Protein AF-D8PDT4-F1 (afdb_monomer)

Organism: NCBI:txid330214

Solvent-accessible surface area (backbone atoms only — not comparable to full-atom values): 8621 Å² total; per-residue (Å²): 87,95,52,86,53,94,94,48,89,50,90,46,86,67,95,45,77,65,60,53,50,54,52,49,52,50,55,55,50,43,55,69,70,49,74,75,49,72,69,73,73,79,63,77,72,60,33,38,47,60,49,52,55,54,52,61,69,48,37,58,83,72,70,49,54,69,70,58,51,54,50,47,50,52,41,38,60,71,55,45,38,81,76,38,30,89,36,45,64,86,73,66,44,43,69,58,52,51,53,50,51,52,50,38,46,76,71,68,46,54,67,70,58,42,49,51,42,50,52,50,52,26,54,55,38,46,51,34,30,75,72,67,75,39,96,65,48,53,67,54,75,74,76,76,127

Mean predicted aligned error: 14.24 Å

pLDDT: mean 71.37, std 17.93, range [28.39, 90.69]

Foldseek 3Di:
DFDDDDNDTDDDDDPDPVVVVVVVVVVVVCVVVCVVPPPPPVPVQCFVLNLLVVVLVCVVVVVDDPVVSVVLVVLCVPQVCVQGRRPGPVPDALVSLVVSLVVCVVVVDDNVSSVVSLVSLQVSQVVCCVVVVDVDRRSDDPPPD

Structure (mmCIF, N/CA/C/O backbone):
data_AF-D8PDT4-F1
#
_entry.id   AF-D8PDT4-F1
#
loop_
_atom_site.group_PDB
_atom_site.id
_atom_site.type_symbol
_atom_site.label_atom_id
_atom_site.label_alt_id
_atom_site.label_comp_id
_atom_site.label_asym_id
_atom_site.label_entity_id
_atom_site.label_seq_id
_atom_site.pdbx_PDB_ins_code
_atom_site.Cartn_x
_atom_site.Cartn_y
_atom_site.Cartn_z
_atom_site.occupancy
_atom_site.B_iso_or_equiv
_atom_site.auth_seq_id
_atom_site.auth_comp_id
_atom_site.auth_asym_id
_atom_site.auth_atom_id
_atom_site.pdbx_PDB_model_num
ATOM 1 N N . MET A 1 1 ? -26.767 -19.318 26.503 1.00 40.00 1 MET A N 1
ATOM 2 C CA . MET A 1 1 ? -27.141 -18.349 25.448 1.00 40.00 1 MET A CA 1
ATOM 3 C C . MET A 1 1 ? -25.917 -17.490 25.174 1.00 40.00 1 MET A C 1
ATOM 5 O O . MET A 1 1 ? -25.232 -17.157 26.132 1.00 40.00 1 MET A O 1
ATOM 9 N N . ARG A 1 2 ? -25.573 -17.208 23.910 1.00 39.50 2 ARG A N 1
ATOM 10 C CA . ARG A 1 2 ? -24.431 -16.331 23.593 1.00 39.50 2 ARG A CA 1
ATOM 11 C C . ARG A 1 2 ? -24.869 -14.889 23.835 1.00 39.50 2 ARG A C 1
ATOM 13 O O . ARG A 1 2 ? -25.776 -14.429 23.148 1.00 39.50 2 ARG A O 1
ATOM 20 N N . VAL A 1 3 ? -24.284 -14.226 24.825 1.00 45.09 3 VAL A N 1
ATOM 21 C CA . VAL A 1 3 ? -24.569 -12.822 25.144 1.00 45.09 3 VAL A CA 1
ATOM 22 C C . VAL A 1 3 ? -23.262 -12.050 25.010 1.00 45.09 3 VAL A C 1
ATOM 24 O O . VAL A 1 3 ? -22.211 -12.529 25.431 1.00 45.09 3 VAL A O 1
ATOM 27 N N . TYR A 1 4 ? -23.330 -10.905 24.339 1.00 48.44 4 TYR A N 1
ATOM 28 C CA . TYR A 1 4 ? -22.195 -10.033 24.071 1.00 48.44 4 TYR A CA 1
ATOM 29 C C . TYR A 1 4 ? -22.360 -8.790 24.937 1.00 48.44 4 TYR A C 1
ATOM 31 O O . TYR A 1 4 ? -23.304 -8.033 24.734 1.00 48.44 4 TYR A O 1
ATOM 39 N N . GLU A 1 5 ? -21.458 -8.599 25.892 1.00 41.56 5 GLU A N 1
ATOM 40 C CA . GLU A 1 5 ? -21.439 -7.438 26.778 1.00 41.56 5 GLU A CA 1
ATOM 41 C C . GLU A 1 5 ? -20.036 -6.817 26.690 1.00 41.56 5 GLU A C 1
ATOM 43 O O . GLU A 1 5 ? -19.028 -7.516 26.792 1.00 41.56 5 GLU A O 1
ATOM 48 N N . GLU A 1 6 ? -19.977 -5.525 26.355 1.00 42.12 6 GLU A N 1
ATOM 49 C CA . GLU A 1 6 ? -18.764 -4.684 26.370 1.00 42.12 6 GLU A CA 1
ATOM 50 C C . GLU A 1 6 ? -17.498 -5.259 25.699 1.00 42.12 6 GLU A C 1
ATOM 52 O O . GLU A 1 6 ? -16.375 -5.085 26.166 1.00 42.12 6 GLU A O 1
ATOM 57 N N . GLY A 1 7 ? -17.645 -5.950 24.565 1.00 54.41 7 GLY A N 1
ATOM 58 C CA . GLY A 1 7 ? -16.492 -6.402 23.773 1.00 54.41 7 GLY A CA 1
ATOM 59 C C . GLY A 1 7 ? -15.681 -7.555 24.384 1.00 54.41 7 GLY A C 1
ATOM 60 O O . GLY A 1 7 ? -14.655 -7.927 23.815 1.00 54.41 7 GLY A O 1
ATOM 61 N N . ARG A 1 8 ? -16.141 -8.186 25.475 1.00 44.66 8 ARG A N 1
ATOM 62 C CA . ARG A 1 8 ? -15.590 -9.455 25.984 1.00 44.66 8 ARG A CA 1
ATOM 63 C C . ARG A 1 8 ? -16.643 -10.560 25.949 1.00 44.66 8 ARG A C 1
ATOM 65 O O . ARG A 1 8 ? -17.774 -10.393 26.390 1.00 44.66 8 ARG A O 1
ATOM 72 N N . GLN A 1 9 ? -16.267 -11.720 25.407 1.00 47.09 9 GLN A N 1
ATOM 73 C CA . GLN A 1 9 ? -17.150 -12.886 25.342 1.00 47.09 9 GLN A CA 1
ATOM 74 C C . GLN A 1 9 ? -17.290 -13.511 26.732 1.00 47.09 9 GLN A C 1
ATOM 76 O O . GLN A 1 9 ? -16.319 -14.043 27.267 1.00 47.09 9 GLN A O 1
ATOM 81 N N . THR A 1 10 ? -18.499 -13.500 27.295 1.00 47.97 10 THR A N 1
ATOM 82 C CA . THR A 1 10 ? -18.809 -14.253 28.514 1.00 47.97 10 THR A CA 1
ATOM 83 C C . THR A 1 10 ? -19.887 -15.297 28.229 1.00 47.97 10 THR A C 1
ATOM 85 O O . THR A 1 10 ? -20.885 -15.058 27.546 1.00 47.97 10 THR A O 1
ATOM 88 N N . TRP A 1 11 ? -19.663 -16.518 28.713 1.00 43.53 11 TRP A N 1
ATOM 89 C CA . TRP A 1 11 ? -20.612 -17.617 28.568 1.00 43.53 11 TRP A CA 1
ATOM 90 C C . TRP A 1 11 ? -21.598 -17.606 29.736 1.00 43.53 11 TRP A C 1
ATOM 92 O O . TRP A 1 11 ? -21.230 -17.920 30.865 1.00 43.53 11 TRP A O 1
ATOM 102 N N . ARG A 1 12 ? -22.874 -17.304 29.467 1.00 52.78 12 ARG A N 1
ATOM 103 C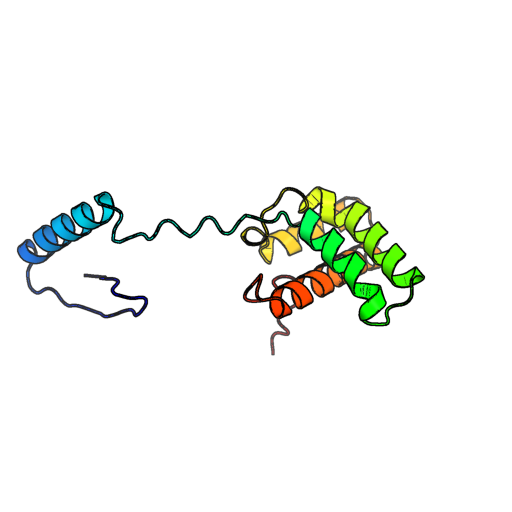 CA . ARG A 1 12 ? -23.964 -17.473 30.441 1.00 52.78 12 ARG A CA 1
ATOM 104 C C . ARG A 1 12 ? -24.798 -18.706 30.084 1.00 52.78 12 ARG A C 1
ATOM 106 O O . ARG A 1 12 ? -25.437 -18.782 29.024 1.00 52.78 12 ARG A O 1
ATOM 113 N N . LYS A 1 13 ? -24.775 -19.702 30.972 1.00 42.22 13 LYS A N 1
ATOM 114 C CA . LYS A 1 13 ? -25.722 -20.823 30.958 1.00 42.22 13 LYS A CA 1
ATOM 115 C C . LYS A 1 13 ? -27.053 -20.295 31.502 1.00 42.22 13 LYS A C 1
ATOM 117 O O . LYS A 1 13 ? -27.081 -19.695 32.567 1.00 42.22 13 LYS A O 1
ATOM 122 N N . CYS A 1 14 ? -28.125 -20.451 30.733 1.00 43.59 14 CYS A N 1
ATOM 123 C CA . CYS A 1 14 ? -29.482 -20.121 31.166 1.00 43.59 14 CYS A CA 1
ATOM 124 C C . CYS A 1 14 ? -30.203 -21.450 31.363 1.00 43.59 14 CYS A C 1
ATOM 126 O O . CYS A 1 14 ? -30.187 -22.279 30.455 1.00 43.59 14 CYS A O 1
ATOM 128 N N . GLU A 1 15 ? -30.784 -21.653 32.537 1.00 51.75 15 GLU A N 1
ATOM 129 C CA . GLU A 1 15 ? -31.201 -22.981 32.997 1.00 51.75 15 GLU A CA 1
ATOM 130 C C . GLU A 1 15 ? -32.566 -23.423 32.442 1.00 51.75 15 GLU A C 1
ATOM 132 O O . GLU A 1 15 ? -32.871 -24.609 32.424 1.00 51.75 15 GLU A O 1
ATOM 137 N N . THR A 1 16 ? -33.387 -22.508 31.905 1.00 54.19 16 THR A N 1
ATOM 138 C CA . THR A 1 16 ? -34.721 -22.854 31.381 1.00 54.19 16 THR A CA 1
ATOM 139 C C . THR A 1 16 ? -35.093 -22.135 30.081 1.00 54.19 16 THR A C 1
ATOM 141 O O . THR A 1 16 ? -34.746 -20.977 29.828 1.00 54.19 16 THR A O 1
ATOM 144 N N . LYS A 1 17 ? -35.874 -22.833 29.242 1.00 50.12 17 LYS A N 1
ATOM 145 C CA . LYS A 1 17 ? -36.352 -22.377 27.919 1.00 50.12 17 LYS A CA 1
ATOM 146 C C . LYS A 1 17 ? -37.196 -21.093 27.989 1.00 50.12 17 LYS A C 1
ATOM 148 O O . LYS A 1 17 ? -37.199 -20.319 27.033 1.00 50.12 17 LYS A O 1
ATOM 153 N N . SER A 1 18 ? -37.880 -20.856 29.112 1.00 51.12 18 SER A N 1
ATOM 154 C CA . SER A 1 18 ? -38.690 -19.652 29.345 1.00 51.12 18 SER A CA 1
ATOM 155 C C . SER A 1 18 ? -37.819 -18.411 29.584 1.00 51.12 18 SER A C 1
ATOM 157 O O . SER A 1 18 ? -37.999 -17.399 28.909 1.00 51.12 18 SER A O 1
ATOM 159 N N . GLN A 1 19 ? -36.775 -18.515 30.421 1.00 56.41 19 GLN A N 1
ATOM 160 C CA . GLN A 1 19 ? -35.804 -17.427 30.603 1.00 56.41 19 GLN A CA 1
ATOM 161 C C . GLN A 1 19 ? -35.089 -17.070 29.299 1.00 56.41 19 GLN A C 1
ATOM 163 O O . GLN A 1 19 ? -34.924 -15.890 29.006 1.00 56.41 19 GLN A O 1
ATOM 168 N N . ALA A 1 20 ? -34.727 -18.064 28.479 1.00 51.97 20 ALA A N 1
ATOM 169 C CA . ALA A 1 20 ? -34.082 -17.826 27.186 1.00 51.97 20 ALA A CA 1
ATOM 170 C C . ALA A 1 20 ? -34.966 -17.015 26.220 1.00 51.97 20 ALA A C 1
ATOM 172 O O . ALA A 1 20 ? -34.453 -16.186 25.471 1.00 51.97 20 ALA A O 1
ATOM 173 N N . ARG A 1 21 ? -36.292 -17.215 26.253 1.00 54.06 21 ARG A N 1
ATOM 174 C CA . ARG A 1 21 ? -37.248 -16.456 25.430 1.00 54.06 21 ARG A CA 1
ATOM 175 C C . ARG A 1 21 ? -37.403 -15.017 25.913 1.00 54.06 21 ARG A C 1
ATOM 177 O O . ARG A 1 21 ? -37.372 -14.110 25.086 1.00 54.06 21 ARG A O 1
ATOM 184 N N . THR A 1 22 ? -37.500 -14.802 27.223 1.00 59.44 22 THR A N 1
ATOM 185 C CA . THR A 1 22 ? -37.592 -13.455 27.806 1.00 59.44 22 THR A CA 1
ATOM 186 C C . THR A 1 22 ? -36.308 -12.657 27.583 1.00 59.44 22 THR A C 1
ATOM 188 O O . THR A 1 22 ? -36.375 -11.510 27.148 1.00 59.44 22 THR A O 1
ATOM 191 N N . LEU A 1 23 ? -35.135 -13.275 27.772 1.00 56.72 23 LEU A N 1
ATOM 192 C CA . LEU A 1 23 ? -33.839 -12.666 27.449 1.00 56.72 23 LEU A CA 1
ATOM 193 C C . LEU A 1 23 ? -33.720 -12.343 25.957 1.00 56.72 23 LEU A C 1
ATOM 195 O O . LEU A 1 23 ? -33.256 -11.265 25.606 1.00 56.72 23 LEU A O 1
ATOM 199 N N . TYR A 1 24 ? -34.180 -13.232 25.071 1.00 55.62 24 TYR A N 1
ATOM 200 C CA . TYR A 1 24 ? -34.154 -12.981 23.628 1.00 55.62 24 TYR A CA 1
ATOM 201 C C . TYR A 1 24 ? -35.094 -11.838 23.226 1.00 55.62 24 TYR A C 1
ATOM 203 O O . TYR A 1 24 ? -34.734 -11.019 22.386 1.00 55.62 24 TYR A O 1
ATOM 211 N N . GLY A 1 25 ? -36.273 -11.747 23.849 1.00 57.09 25 GLY A N 1
ATOM 212 C CA . GLY A 1 25 ? -37.205 -10.635 23.658 1.00 57.09 25 GLY A CA 1
ATOM 213 C C . GLY A 1 25 ? -36.613 -9.297 24.100 1.00 57.09 25 GLY A C 1
ATOM 214 O O . GLY A 1 25 ? -36.699 -8.323 23.355 1.00 57.09 25 GLY A O 1
ATOM 215 N N . LYS A 1 26 ? -35.941 -9.274 25.258 1.00 58.84 26 LYS A N 1
ATOM 216 C CA . LYS A 1 26 ? -35.264 -8.086 25.798 1.00 58.84 26 LYS A CA 1
ATOM 217 C C . LYS A 1 26 ? -34.086 -7.645 24.921 1.00 58.84 26 LYS A C 1
ATOM 219 O O . LYS A 1 26 ? -34.085 -6.517 24.442 1.00 58.84 26 LYS A O 1
ATOM 224 N N . LEU A 1 27 ? -33.193 -8.575 24.567 1.00 54.28 27 LEU A N 1
ATOM 225 C CA . LEU A 1 27 ? -32.058 -8.327 23.665 1.00 54.28 27 LEU A CA 1
ATOM 226 C C . LEU A 1 27 ? -32.513 -7.851 22.275 1.00 54.28 27 LEU A C 1
ATOM 228 O O . LEU A 1 27 ? -31.869 -7.004 21.660 1.00 54.28 27 LEU A O 1
ATOM 232 N N . LYS A 1 28 ? -33.640 -8.369 21.767 1.00 55.09 28 LYS A N 1
ATOM 233 C CA . LYS A 1 28 ? -34.215 -7.948 20.480 1.00 55.09 28 LYS A CA 1
ATOM 234 C C . LYS A 1 28 ? -34.873 -6.563 20.555 1.00 55.09 28 LYS A C 1
ATOM 236 O O . LYS A 1 28 ? -34.871 -5.849 19.553 1.00 55.09 28 LYS A O 1
ATOM 241 N N . ALA A 1 29 ? -35.416 -6.177 21.710 1.00 53.94 29 ALA A N 1
ATOM 242 C CA . ALA A 1 29 ? -35.946 -4.837 21.951 1.00 53.94 29 ALA A CA 1
ATOM 243 C C . ALA A 1 29 ? -34.815 -3.800 22.092 1.00 53.94 29 ALA A C 1
ATOM 245 O O . ALA A 1 29 ? -34.840 -2.782 21.404 1.00 53.94 29 ALA A O 1
ATOM 246 N N . GLU A 1 30 ? -33.759 -4.112 22.849 1.00 53.00 30 GLU A N 1
ATOM 247 C CA . GLU A 1 30 ? -32.565 -3.260 22.996 1.00 53.00 30 GLU A CA 1
ATOM 248 C C . GLU A 1 30 ? -31.778 -3.108 21.678 1.00 53.00 30 GLU A C 1
ATOM 250 O O . GLU A 1 30 ? -31.175 -2.066 21.408 1.00 53.00 30 GLU A O 1
ATOM 255 N N . ALA A 1 31 ? -31.832 -4.121 20.802 1.00 50.38 31 ALA A N 1
ATOM 256 C CA . ALA A 1 31 ? -31.293 -4.053 19.444 1.00 50.38 31 ALA A CA 1
ATOM 257 C C . ALA A 1 31 ? -32.067 -3.066 18.549 1.00 50.38 31 ALA A C 1
ATOM 259 O O . ALA A 1 31 ? -31.479 -2.466 17.648 1.00 50.38 31 ALA A O 1
ATOM 260 N N . ARG A 1 32 ? -33.373 -2.881 18.795 1.00 50.31 32 ARG A N 1
ATOM 261 C CA . ARG A 1 32 ? -34.240 -1.942 18.062 1.00 50.31 32 ARG A CA 1
ATOM 2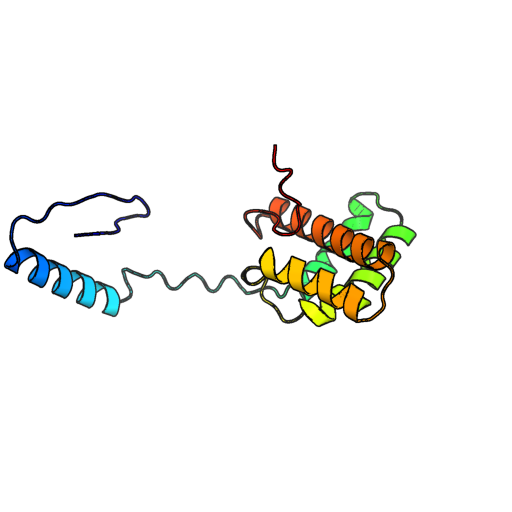62 C C . ARG A 1 32 ? -34.107 -0.501 18.554 1.00 50.31 32 ARG A C 1
ATOM 264 O O . ARG A 1 32 ? -34.219 0.410 17.743 1.00 50.31 32 ARG A O 1
ATOM 271 N N . GLU A 1 33 ? -33.815 -0.298 19.837 1.00 48.00 33 GLU A N 1
ATOM 272 C CA . GLU A 1 33 ? -33.580 1.028 20.435 1.00 48.00 33 GLU A CA 1
ATOM 273 C C . GLU A 1 33 ? -32.231 1.663 20.053 1.00 48.00 33 GLU A C 1
ATOM 275 O O . GLU A 1 33 ? -31.978 2.825 20.362 1.00 48.00 33 GLU A O 1
ATOM 280 N N . GLY A 1 34 ? -31.346 0.937 19.360 1.00 51.34 34 GLY A N 1
ATOM 281 C CA . GLY A 1 34 ? -30.089 1.499 18.857 1.00 51.34 34 GLY A CA 1
ATOM 282 C C . GLY A 1 34 ? -29.028 1.774 19.931 1.00 51.34 34 GLY A C 1
ATOM 283 O O . GLY A 1 34 ? -28.017 2.402 19.622 1.00 51.34 34 GLY A O 1
ATOM 284 N N . LYS A 1 35 ? -29.214 1.284 21.166 1.00 50.47 35 LYS A N 1
ATOM 285 C CA . LYS A 1 35 ? -28.206 1.337 22.244 1.00 50.47 35 LYS A CA 1
ATOM 286 C C . LYS A 1 35 ? -27.183 0.195 22.193 1.00 50.47 35 LYS A C 1
ATOM 288 O O . LYS A 1 35 ? -26.068 0.381 22.662 1.00 50.47 35 LYS A O 1
ATOM 293 N N . LEU A 1 36 ? -27.519 -0.948 21.583 1.00 47.91 36 LEU A N 1
ATOM 294 C CA . LEU A 1 36 ? -26.599 -2.094 21.442 1.00 47.91 36 LEU A CA 1
ATOM 295 C C . LEU A 1 36 ? -25.679 -2.018 20.216 1.00 47.91 36 LEU A C 1
ATOM 297 O O . LEU A 1 36 ? -24.657 -2.697 20.158 1.00 47.91 36 LEU A O 1
ATOM 301 N N . PHE A 1 37 ? -26.020 -1.177 19.245 1.00 51.50 37 PHE A N 1
ATOM 302 C CA . PHE A 1 37 ? -25.172 -0.899 18.097 1.00 51.50 37 PHE A CA 1
ATOM 303 C C . PHE A 1 37 ? -24.876 0.591 18.126 1.00 51.50 37 PHE A C 1
ATOM 305 O O . PHE A 1 37 ? -25.656 1.355 17.549 1.00 51.50 37 PHE A O 1
ATOM 312 N N . PRO A 1 38 ? -23.782 1.053 18.765 1.00 45.31 38 PRO A N 1
ATOM 313 C CA . PRO A 1 38 ? -23.250 2.345 18.375 1.00 45.31 38 PRO A CA 1
ATOM 314 C C . PRO A 1 38 ? -23.109 2.262 16.858 1.00 45.31 38 PRO A C 1
ATOM 316 O O . PRO A 1 38 ? -22.339 1.436 16.362 1.00 45.31 38 PRO A O 1
ATOM 319 N N . LYS A 1 39 ? -23.938 3.023 16.119 1.00 43.28 39 LYS A N 1
ATOM 320 C CA . LYS A 1 39 ? -23.813 3.159 14.663 1.00 43.28 39 LYS A CA 1
ATOM 321 C C . LYS A 1 39 ? -22.316 3.293 14.438 1.00 43.28 39 LYS A C 1
ATOM 323 O O . LYS A 1 39 ? -21.763 4.203 15.071 1.00 43.28 39 LYS A O 1
ATOM 328 N N . PRO A 1 40 ? -21.651 2.388 13.683 1.00 46.69 40 PRO A N 1
ATOM 329 C CA . PRO A 1 40 ? -20.213 2.490 13.513 1.00 46.69 40 PRO A CA 1
ATOM 330 C C . PRO A 1 40 ? -20.002 3.934 13.114 1.00 46.69 40 PRO A C 1
ATOM 332 O O . PRO A 1 40 ? -20.669 4.389 12.172 1.00 46.69 40 PRO A O 1
ATOM 335 N N . LYS A 1 41 ? -19.250 4.686 13.943 1.00 41.41 41 LYS A N 1
ATOM 336 C CA . LYS A 1 41 ? -18.961 6.096 13.676 1.00 41.41 41 LYS A CA 1
ATOM 337 C C . LYS A 1 41 ? -18.694 6.110 12.187 1.00 41.41 41 LYS A C 1
ATOM 339 O O . LYS A 1 41 ? -17.886 5.298 11.737 1.00 41.41 41 LYS A O 1
ATOM 344 N N . LYS A 1 42 ? -19.464 6.884 11.413 1.00 44.75 42 LYS A N 1
ATOM 345 C CA . LYS A 1 42 ? -19.175 7.079 9.994 1.00 44.75 42 LYS A CA 1
ATOM 346 C C . LYS A 1 42 ? -17.824 7.778 9.991 1.00 44.75 42 LYS A C 1
ATOM 348 O O . LYS A 1 42 ? -17.756 9.002 9.948 1.00 44.75 42 LYS A O 1
ATOM 353 N N . THR A 1 43 ? -16.758 7.005 10.180 1.00 47.03 43 THR A N 1
ATOM 354 C CA . THR A 1 43 ? -15.376 7.404 10.055 1.00 47.03 43 THR A CA 1
ATOM 355 C C . THR A 1 43 ? -15.379 7.948 8.659 1.00 47.03 43 THR A C 1
ATOM 357 O O . THR A 1 43 ? -15.688 7.187 7.739 1.00 47.03 43 THR A O 1
ATOM 360 N N . LYS A 1 44 ? -15.250 9.275 8.529 1.00 47.78 44 LYS A N 1
ATOM 361 C CA . LYS A 1 44 ? -15.272 9.970 7.244 1.00 47.78 44 LYS A CA 1
ATOM 362 C C . LYS A 1 44 ? -14.474 9.091 6.301 1.00 47.78 44 LYS A C 1
ATOM 364 O O . LYS A 1 44 ? -13.289 8.877 6.547 1.00 47.78 44 LYS A O 1
ATOM 369 N N . SER A 1 45 ? -15.167 8.432 5.375 1.00 54.34 45 SER A N 1
ATOM 370 C CA . SER A 1 45 ? -14.574 7.331 4.631 1.00 54.34 45 SER A CA 1
ATOM 371 C C . SER A 1 45 ? -13.674 7.978 3.604 1.00 54.34 45 SER A C 1
ATOM 373 O O . SER A 1 45 ? -14.095 8.205 2.474 1.00 54.34 45 SER A O 1
ATOM 375 N N . ILE A 1 46 ? -12.471 8.354 4.029 1.00 64.19 46 ILE A N 1
ATOM 376 C CA . ILE A 1 46 ? -11.487 8.936 3.142 1.00 64.19 46 ILE A CA 1
ATOM 377 C C . ILE A 1 46 ? -11.202 7.853 2.112 1.00 64.19 46 ILE A C 1
ATOM 379 O O . ILE A 1 46 ? -10.814 6.731 2.458 1.00 64.19 46 ILE A O 1
ATOM 383 N N . LEU A 1 47 ? -11.487 8.173 0.854 1.00 75.19 47 LEU A N 1
ATOM 384 C CA . LEU A 1 47 ? -11.276 7.251 -0.244 1.00 75.19 47 LEU A CA 1
ATOM 385 C C . LEU A 1 47 ? -9.785 6.939 -0.323 1.00 75.19 47 LEU A C 1
ATOM 387 O O . LEU A 1 47 ? -8.929 7.755 0.037 1.00 75.19 47 LEU A O 1
ATOM 391 N N . LEU A 1 48 ? -9.456 5.745 -0.803 1.00 77.25 48 LEU A N 1
ATOM 392 C CA . LEU A 1 48 ? -8.057 5.359 -0.929 1.00 77.25 48 LEU A CA 1
ATOM 393 C C . LEU A 1 48 ? -7.291 6.312 -1.862 1.00 77.25 48 LEU A C 1
ATOM 395 O O . LEU A 1 48 ? -6.135 6.630 -1.597 1.00 77.25 48 LEU A O 1
ATOM 399 N N . LYS A 1 49 ? -7.969 6.857 -2.883 1.00 80.44 49 LYS A N 1
ATOM 400 C CA . LYS A 1 49 ? -7.409 7.877 -3.780 1.00 80.44 49 LYS A CA 1
ATOM 401 C C . LYS A 1 49 ? -6.890 9.110 -3.028 1.00 80.44 49 LYS A C 1
ATOM 403 O O . LYS A 1 49 ? -5.802 9.587 -3.325 1.00 80.44 49 LYS A O 1
ATOM 408 N N . ASP A 1 50 ? -7.635 9.593 -2.033 1.00 82.31 50 ASP A N 1
ATOM 409 C CA . ASP A 1 50 ? -7.279 10.812 -1.304 1.00 82.31 50 ASP A CA 1
ATOM 410 C C . ASP A 1 50 ? -6.096 10.527 -0.376 1.00 82.31 50 ASP A C 1
ATOM 412 O O . ASP A 1 50 ? -5.209 11.360 -0.207 1.00 82.31 50 ASP A O 1
ATOM 416 N N . TYR A 1 51 ? -6.035 9.304 0.165 1.00 83.38 51 TYR A N 1
ATOM 417 C CA . TYR A 1 51 ? -4.867 8.852 0.913 1.00 83.38 51 TYR A CA 1
ATOM 418 C C . TYR A 1 51 ? -3.612 8.789 0.048 1.00 83.38 51 TYR A C 1
ATOM 420 O O . TYR A 1 51 ? -2.569 9.270 0.467 1.00 83.38 51 TYR A O 1
ATOM 428 N N . PHE A 1 52 ? -3.710 8.231 -1.161 1.00 85.56 52 PHE A N 1
ATOM 429 C CA . PHE A 1 52 ? -2.572 8.110 -2.073 1.00 85.56 52 PHE A CA 1
ATOM 430 C C . PHE A 1 52 ? -1.960 9.467 -2.407 1.00 85.56 52 PHE A C 1
ATOM 432 O O . PHE A 1 52 ? -0.738 9.598 -2.438 1.00 85.56 52 PHE A O 1
ATOM 439 N N . VAL A 1 53 ? -2.798 10.486 -2.603 1.00 86.44 53 VAL A N 1
ATOM 440 C CA . VAL A 1 53 ? -2.332 11.855 -2.846 1.00 86.44 53 VAL A CA 1
ATOM 441 C C . VAL A 1 53 ? -1.574 12.398 -1.635 1.00 86.44 53 VAL A C 1
ATOM 443 O O . VAL A 1 53 ? -0.481 12.938 -1.797 1.00 86.44 53 VAL A O 1
ATOM 446 N N . THR A 1 54 ? -2.110 12.239 -0.422 1.00 87.19 54 THR A N 1
ATOM 447 C CA . THR A 1 54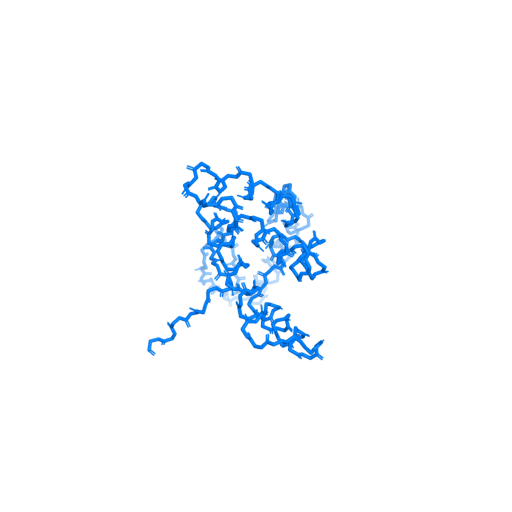 ? -1.419 12.666 0.806 1.00 87.19 54 THR A CA 1
ATOM 448 C C . THR A 1 54 ? -0.113 11.903 1.016 1.00 87.19 54 THR A C 1
ATOM 450 O O . THR A 1 54 ? 0.918 12.508 1.295 1.00 87.19 54 THR A O 1
ATOM 453 N N . TRP A 1 55 ? -0.128 10.589 0.809 1.00 88.06 55 TRP A N 1
ATOM 454 C CA . TRP A 1 55 ? 1.045 9.735 0.936 1.00 88.06 55 TRP A CA 1
ATOM 455 C C . TRP A 1 55 ? 2.167 10.173 -0.009 1.00 88.06 55 TRP A C 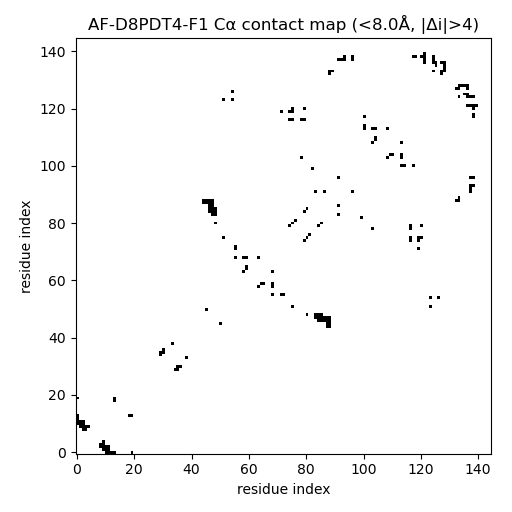1
ATOM 457 O O . TRP A 1 55 ? 3.292 10.369 0.445 1.00 88.06 55 TRP A O 1
ATOM 467 N N . LEU A 1 56 ? 1.859 10.419 -1.292 1.00 88.31 56 LEU A N 1
ATOM 468 C CA . LEU A 1 56 ? 2.826 10.913 -2.282 1.00 88.31 56 LEU A CA 1
ATOM 469 C C . LEU A 1 56 ? 3.414 12.274 -1.892 1.00 88.31 56 LEU A C 1
ATOM 471 O O . LEU A 1 56 ? 4.616 12.479 -2.049 1.00 88.31 56 LEU A O 1
ATOM 475 N N . LYS A 1 57 ? 2.592 13.183 -1.350 1.00 88.38 57 LYS A N 1
ATOM 476 C CA . LYS A 1 57 ? 3.042 14.501 -0.866 1.00 88.38 57 LYS A CA 1
ATOM 477 C C . LYS A 1 57 ? 3.995 14.408 0.325 1.00 88.38 57 LYS A C 1
ATOM 479 O O . LYS A 1 57 ? 4.849 15.277 0.470 1.00 88.38 57 LYS A O 1
ATOM 484 N N . ASN A 1 58 ? 3.880 13.360 1.137 1.00 87.94 58 ASN A N 1
ATOM 485 C CA . ASN A 1 58 ? 4.717 13.159 2.319 1.00 87.94 58 ASN A CA 1
ATOM 486 C C . ASN A 1 58 ? 6.055 12.463 1.997 1.00 87.94 58 ASN A C 1
ATOM 488 O O . ASN A 1 58 ? 7.012 12.591 2.758 1.00 87.94 58 ASN A O 1
ATOM 492 N N . GLN A 1 59 ? 6.173 11.768 0.857 1.00 87.81 59 GLN A N 1
ATOM 493 C CA . GLN A 1 59 ? 7.396 11.037 0.486 1.00 87.81 59 GLN A CA 1
ATOM 494 C C . GLN A 1 59 ? 8.679 11.892 0.377 1.00 87.81 59 GLN A C 1
ATOM 496 O O . GLN A 1 59 ? 9.734 11.395 0.783 1.00 87.81 59 GLN A O 1
ATOM 501 N N . PRO A 1 60 ? 8.655 13.146 -0.128 1.00 87.88 60 PRO A N 1
ATOM 502 C CA . PRO A 1 60 ? 9.838 14.007 -0.137 1.00 87.88 60 PRO A CA 1
ATOM 503 C C . PRO A 1 60 ? 10.365 14.296 1.271 1.00 87.88 60 PRO A C 1
ATOM 505 O O . PRO A 1 60 ? 11.571 14.251 1.490 1.00 87.88 60 PRO A O 1
ATOM 508 N N . ALA A 1 61 ? 9.468 14.520 2.240 1.00 86.19 61 ALA A N 1
ATOM 509 C CA . ALA A 1 61 ? 9.838 14.753 3.637 1.00 86.19 61 ALA A CA 1
ATOM 510 C C . ALA A 1 61 ? 10.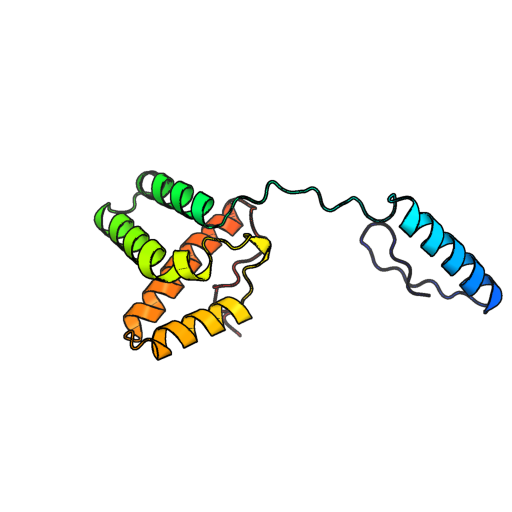478 13.512 4.285 1.00 86.19 61 ALA A C 1
ATOM 512 O O . ALA A 1 61 ? 11.276 13.637 5.208 1.00 86.19 61 ALA A O 1
ATOM 513 N N . ARG A 1 62 ? 10.189 12.314 3.758 1.00 82.31 62 ARG A N 1
ATOM 514 C CA . ARG A 1 62 ? 10.843 11.052 4.140 1.00 82.31 62 ARG A CA 1
ATOM 515 C C . ARG A 1 62 ? 12.147 10.771 3.374 1.00 82.31 62 ARG A C 1
ATOM 517 O O . ARG A 1 62 ? 12.674 9.664 3.450 1.00 82.31 62 ARG A O 1
ATOM 524 N N . GLY A 1 63 ? 12.662 11.732 2.603 1.00 86.00 63 GLY A N 1
ATOM 525 C CA . GLY A 1 63 ? 13.946 11.617 1.904 1.00 86.00 63 GLY A CA 1
ATOM 526 C C . GLY A 1 63 ? 13.926 10.742 0.646 1.00 86.00 63 GLY A C 1
ATOM 527 O O . GLY A 1 63 ? 14.986 10.361 0.144 1.00 86.00 63 GLY A O 1
ATOM 528 N N . LYS A 1 64 ? 12.749 10.400 0.097 1.00 87.62 64 LYS A N 1
ATOM 529 C CA . LYS A 1 64 ? 12.690 9.655 -1.170 1.00 87.62 64 LYS A CA 1
ATOM 530 C C . LYS A 1 64 ? 13.038 10.547 -2.361 1.00 87.62 64 LYS A C 1
ATOM 532 O O . LYS A 1 64 ? 12.589 11.685 -2.472 1.00 87.62 64 LYS A O 1
ATOM 537 N N . LYS A 1 65 ? 13.783 9.980 -3.316 1.00 90.69 65 LYS A N 1
ATOM 538 C CA . LYS A 1 65 ? 14.123 10.641 -4.584 1.00 90.69 65 LYS A CA 1
ATOM 539 C C . LYS A 1 65 ? 12.858 10.959 -5.386 1.00 90.69 65 LYS A C 1
ATOM 541 O O . LYS A 1 65 ? 11.965 10.121 -5.509 1.00 90.69 65 LYS A O 1
ATOM 546 N N . ILE A 1 66 ? 12.833 12.127 -6.028 1.00 88.94 66 ILE A N 1
ATOM 547 C CA . ILE A 1 66 ? 11.712 12.586 -6.870 1.00 88.94 66 ILE A CA 1
ATOM 548 C C . ILE A 1 66 ? 11.391 11.574 -7.984 1.00 88.94 66 ILE A C 1
ATOM 550 O O . ILE A 1 66 ? 10.225 11.323 -8.283 1.00 88.94 66 ILE A O 1
ATOM 554 N N . THR A 1 67 ? 12.409 10.940 -8.571 1.00 90.12 67 THR A N 1
ATOM 555 C CA . THR A 1 67 ? 12.246 9.903 -9.606 1.00 90.12 67 THR A CA 1
ATOM 556 C C . THR A 1 67 ? 11.490 8.677 -9.090 1.00 90.12 67 THR A C 1
ATOM 558 O O . THR A 1 67 ? 10.614 8.147 -9.778 1.00 90.12 67 THR A O 1
ATOM 561 N N . THR A 1 68 ? 11.763 8.256 -7.854 1.00 87.56 68 THR A N 1
ATOM 562 C CA . THR A 1 68 ? 11.045 7.168 -7.183 1.00 87.56 68 THR A CA 1
ATOM 563 C C . THR A 1 68 ? 9.594 7.558 -6.908 1.00 87.56 68 THR A C 1
ATOM 565 O O . THR A 1 68 ? 8.695 6.764 -7.166 1.00 87.56 68 THR A O 1
ATOM 568 N N . ILE A 1 69 ? 9.351 8.793 -6.459 1.00 89.69 69 ILE A N 1
ATOM 569 C CA . ILE A 1 69 ? 7.999 9.303 -6.180 1.00 89.69 69 ILE A CA 1
ATOM 570 C C . ILE A 1 69 ? 7.154 9.327 -7.459 1.00 89.69 69 ILE A C 1
ATOM 572 O O . ILE A 1 69 ? 6.051 8.787 -7.467 1.00 89.69 69 ILE A O 1
ATOM 576 N N . LYS A 1 70 ? 7.699 9.846 -8.568 1.00 90.50 70 LYS A N 1
ATOM 577 C CA . LYS A 1 70 ? 7.034 9.825 -9.885 1.00 90.50 70 LYS A CA 1
ATOM 578 C C . LYS A 1 70 ? 6.736 8.402 -10.362 1.00 90.50 70 LYS A C 1
ATOM 580 O O . LYS A 1 70 ? 5.693 8.135 -10.957 1.00 90.50 70 LYS A O 1
ATOM 585 N N . THR A 1 71 ? 7.646 7.470 -10.086 1.00 89.25 71 THR A N 1
ATOM 586 C CA . THR A 1 71 ? 7.456 6.054 -10.421 1.00 89.25 71 THR A CA 1
ATOM 587 C C . THR A 1 71 ? 6.307 5.447 -9.613 1.00 89.25 71 THR A C 1
ATOM 589 O O . THR A 1 71 ? 5.452 4.764 -10.179 1.00 89.25 71 THR A O 1
ATOM 592 N N . TYR A 1 72 ? 6.250 5.718 -8.306 1.00 89.44 72 TYR A N 1
ATOM 593 C CA . TYR A 1 72 ? 5.144 5.285 -7.455 1.00 89.44 72 TYR A CA 1
ATOM 594 C C . TYR A 1 72 ? 3.814 5.883 -7.904 1.00 89.44 72 TYR A C 1
ATOM 596 O O . TYR A 1 72 ? 2.849 5.144 -8.070 1.00 89.44 72 TYR A O 1
ATOM 604 N N . GLU A 1 73 ? 3.774 7.186 -8.172 1.00 89.94 73 GLU A N 1
ATOM 605 C CA . GLU A 1 73 ? 2.588 7.873 -8.680 1.00 89.94 73 GLU A CA 1
ATOM 606 C C . GLU A 1 73 ? 2.075 7.231 -9.973 1.00 89.94 73 GLU A C 1
ATOM 608 O O . GLU A 1 73 ? 0.898 6.885 -10.068 1.00 89.94 73 GLU A O 1
ATOM 613 N N . SER A 1 74 ? 2.960 6.997 -10.946 1.00 90.69 74 SER A N 1
ATOM 614 C CA . SER A 1 74 ? 2.610 6.364 -12.221 1.00 90.69 74 SER A CA 1
ATOM 615 C C . SER A 1 74 ? 2.005 4.971 -12.020 1.00 90.69 74 SER A C 1
ATOM 617 O O . SER A 1 74 ? 0.950 4.667 -12.579 1.00 90.69 74 SER A O 1
ATOM 619 N N . ARG A 1 75 ? 2.615 4.137 -11.167 1.00 88.56 75 ARG A N 1
ATOM 620 C CA . ARG A 1 75 ? 2.121 2.781 -10.863 1.00 88.56 75 ARG A CA 1
ATOM 621 C C . ARG A 1 75 ? 0.775 2.810 -10.145 1.00 88.56 75 ARG A C 1
ATOM 623 O O . ARG A 1 75 ? -0.136 2.070 -10.517 1.00 88.56 75 ARG A O 1
ATOM 630 N N . LEU A 1 76 ? 0.629 3.684 -9.149 1.00 86.94 76 LEU A N 1
ATOM 631 C CA . LEU A 1 76 ? -0.626 3.851 -8.424 1.00 86.94 76 LEU A CA 1
ATOM 632 C C . LEU A 1 76 ? -1.730 4.331 -9.365 1.00 86.94 76 LEU A C 1
ATOM 634 O O . LEU A 1 76 ? -2.820 3.767 -9.353 1.00 86.94 76 LEU A O 1
ATOM 638 N N . ARG A 1 77 ? -1.445 5.304 -10.235 1.00 87.94 77 ARG A N 1
ATOM 639 C CA . ARG A 1 77 ? -2.415 5.840 -11.192 1.00 87.94 77 ARG A CA 1
ATOM 640 C C . ARG A 1 77 ? -2.855 4.817 -12.233 1.00 87.94 77 ARG A C 1
ATOM 642 O O . ARG A 1 77 ? -4.040 4.759 -12.542 1.00 87.94 77 ARG A O 1
ATOM 649 N N . LYS A 1 78 ? -1.921 4.027 -12.766 1.00 87.75 78 LYS A N 1
ATOM 650 C CA . LYS A 1 78 ? -2.201 3.048 -13.826 1.00 87.75 78 LYS A CA 1
ATOM 651 C C . LYS A 1 78 ? -2.881 1.780 -13.316 1.00 87.75 78 LYS A C 1
ATOM 653 O O . LYS A 1 78 ? -3.717 1.237 -14.024 1.00 87.75 78 LYS A O 1
ATOM 658 N N . HIS A 1 79 ? -2.528 1.305 -12.120 1.00 84.88 79 HIS A N 1
ATOM 659 C CA . HIS A 1 79 ? -2.930 -0.033 -11.668 1.00 84.88 79 HIS A CA 1
ATOM 660 C C . HIS A 1 79 ? -3.770 -0.019 -10.388 1.00 84.88 79 HIS A C 1
ATOM 662 O O . HIS A 1 79 ? -4.776 -0.723 -10.308 1.00 84.88 79 HIS A O 1
ATOM 668 N N . ALA A 1 80 ? -3.388 0.777 -9.384 1.00 82.69 80 ALA A N 1
ATOM 669 C CA . ALA A 1 80 ? -4.046 0.750 -8.075 1.00 82.69 80 ALA A CA 1
ATOM 670 C C . ALA A 1 80 ? -5.316 1.618 -8.021 1.00 82.69 80 ALA A C 1
ATOM 672 O O . ALA A 1 80 ? -6.314 1.211 -7.430 1.00 82.69 80 ALA A O 1
ATOM 673 N N . LEU A 1 81 ? -5.318 2.801 -8.645 1.00 82.88 81 LEU A N 1
ATOM 674 C CA . LEU A 1 81 ? -6.473 3.701 -8.677 1.00 82.88 81 LEU A CA 1
ATOM 675 C C . LEU A 1 81 ? -7.676 3.111 -9.430 1.00 82.88 81 LEU A C 1
ATOM 677 O O . LEU A 1 81 ? -8.774 3.207 -8.880 1.00 82.88 81 LEU A O 1
ATOM 681 N N . PRO A 1 82 ? -7.526 2.463 -10.603 1.00 83.12 82 PRO A N 1
ATOM 682 C CA . PRO A 1 82 ? -8.660 1.825 -11.273 1.00 83.12 82 PRO A CA 1
ATOM 683 C C . PRO A 1 82 ? -9.300 0.714 -10.431 1.00 83.12 82 PRO A C 1
ATOM 685 O O . PRO A 1 82 ? -10.516 0.563 -10.431 1.00 83.12 82 PRO A O 1
ATOM 688 N N . ALA A 1 83 ? -8.494 -0.029 -9.665 1.00 80.62 83 ALA A N 1
ATOM 689 C CA . ALA A 1 83 ? -8.965 -1.167 -8.877 1.00 80.62 83 ALA A CA 1
ATOM 690 C C . ALA A 1 83 ? -9.493 -0.792 -7.479 1.00 80.62 83 ALA A C 1
ATOM 692 O O . ALA A 1 83 ? -10.407 -1.440 -6.957 1.00 80.62 83 ALA A O 1
ATOM 693 N N . PHE A 1 84 ? -8.913 0.232 -6.845 1.00 79.50 84 PHE A N 1
ATOM 694 C CA . PHE A 1 84 ? -9.158 0.560 -5.436 1.00 79.50 84 PHE A CA 1
ATOM 695 C C . PHE A 1 84 ? -9.512 2.029 -5.175 1.00 79.50 84 PHE A C 1
ATOM 697 O O . PHE A 1 84 ? -9.907 2.363 -4.061 1.00 79.50 84 PHE A O 1
ATOM 704 N N . GLY A 1 85 ? -9.409 2.920 -6.163 1.00 68.69 85 GLY A N 1
ATOM 705 C CA . GLY A 1 85 ? -9.579 4.366 -5.974 1.00 68.69 85 GLY A CA 1
ATOM 706 C C . GLY A 1 85 ? -10.973 4.784 -5.494 1.00 68.69 85 GLY A C 1
ATOM 707 O O . GLY A 1 85 ? -11.096 5.754 -4.746 1.00 68.69 85 GLY A O 1
ATOM 708 N N . THR A 1 86 ? -12.011 4.033 -5.871 1.00 70.12 86 THR A N 1
ATOM 709 C CA . THR A 1 86 ? -13.403 4.223 -5.416 1.00 70.12 86 THR A CA 1
ATOM 710 C C . THR A 1 86 ? -13.732 3.445 -4.145 1.00 70.12 86 THR A C 1
ATOM 712 O O . THR A 1 86 ? -14.807 3.605 -3.572 1.00 70.12 86 THR A O 1
ATOM 715 N N . SER A 1 87 ? -12.824 2.582 -3.692 1.00 67.75 87 SER A N 1
ATOM 716 C CA . SER A 1 87 ? -13.060 1.730 -2.536 1.00 67.75 87 SER A CA 1
ATOM 717 C C . SER A 1 87 ? -12.703 2.423 -1.235 1.00 67.75 87 SER A C 1
ATOM 719 O O . SER A 1 87 ? -11.739 3.185 -1.134 1.00 67.75 87 SER A O 1
ATOM 721 N N . GLN A 1 88 ? -13.499 2.121 -0.214 1.00 67.25 88 GLN A N 1
ATOM 722 C CA . GLN A 1 88 ? -13.195 2.515 1.153 1.00 67.25 88 GLN A CA 1
ATOM 723 C C . GLN A 1 88 ? -11.945 1.772 1.633 1.00 67.25 88 GLN A C 1
ATOM 725 O O . GLN A 1 88 ? -11.726 0.615 1.267 1.00 67.25 88 GLN A O 1
ATOM 730 N N . ARG A 1 89 ? -11.150 2.414 2.495 1.00 65.75 89 ARG A N 1
ATOM 731 C CA . ARG A 1 89 ? -9.935 1.818 3.085 1.00 65.75 89 ARG A CA 1
ATOM 732 C C . ARG A 1 89 ? -10.221 0.490 3.804 1.00 65.75 89 ARG A C 1
ATOM 734 O O . ARG A 1 89 ? -9.422 -0.432 3.724 1.00 65.75 89 ARG A O 1
ATOM 741 N N . SER A 1 90 ? -11.393 0.367 4.427 1.00 62.06 90 SER A N 1
ATOM 742 C CA . SER A 1 90 ? -11.879 -0.847 5.100 1.00 62.06 90 SER A CA 1
ATOM 743 C C . SER A 1 90 ? -12.234 -2.002 4.153 1.00 62.06 90 SER A C 1
ATOM 745 O O . SER A 1 90 ? -12.296 -3.146 4.590 1.00 62.06 90 SER A O 1
ATOM 747 N N . ALA A 1 91 ? -12.463 -1.727 2.865 1.00 66.81 91 ALA A N 1
ATOM 748 C CA . ALA A 1 91 ? -12.825 -2.733 1.863 1.00 66.81 91 ALA A CA 1
ATOM 749 C C . ALA A 1 91 ? -11.599 -3.378 1.186 1.00 66.81 91 ALA A C 1
ATOM 751 O O . ALA A 1 91 ? -11.748 -4.172 0.249 1.00 66.81 91 ALA A O 1
ATOM 752 N N . ILE A 1 92 ? -10.387 -3.016 1.616 1.00 75.75 92 ILE A N 1
ATOM 753 C CA . ILE A 1 92 ? -9.142 -3.604 1.128 1.00 75.75 92 ILE A CA 1
ATOM 754 C C . ILE A 1 92 ? -8.862 -4.855 1.951 1.00 75.75 92 ILE A C 1
ATOM 756 O O . ILE A 1 92 ? -8.491 -4.787 3.118 1.00 75.75 92 ILE A O 1
ATOM 760 N N . SER A 1 93 ? -9.046 -6.011 1.324 1.00 78.94 93 SER A N 1
ATOM 761 C CA . SER A 1 93 ? -8.783 -7.312 1.926 1.00 78.94 93 SER A CA 1
ATOM 762 C C . SER A 1 93 ? -7.691 -8.051 1.157 1.00 78.94 93 SER A C 1
ATOM 764 O O . SER A 1 93 ? -7.482 -7.835 -0.040 1.00 78.94 93 SER A O 1
ATOM 766 N N . ARG A 1 94 ? -7.000 -8.970 1.836 1.00 81.44 94 ARG A N 1
ATOM 767 C CA . ARG A 1 94 ? -5.957 -9.794 1.214 1.00 81.44 94 ARG A CA 1
ATOM 768 C C . ARG A 1 94 ? -6.457 -10.613 0.011 1.00 81.44 94 ARG A C 1
ATOM 770 O O . ARG A 1 94 ? -5.753 -10.624 -0.996 1.00 81.44 94 ARG A O 1
ATOM 777 N N . PRO A 1 95 ? -7.643 -11.260 0.043 1.00 82.12 95 PRO A N 1
ATOM 778 C CA . PRO A 1 95 ? -8.186 -11.943 -1.134 1.00 82.12 95 PRO A CA 1
ATOM 779 C C . PRO A 1 95 ? -8.364 -11.006 -2.327 1.00 82.12 95 PRO A C 1
ATOM 781 O O . PRO A 1 95 ? -8.019 -11.364 -3.448 1.00 82.12 95 PRO A O 1
ATOM 784 N N . ARG A 1 96 ? -8.822 -9.775 -2.080 1.00 83.62 96 ARG A N 1
ATOM 785 C CA . ARG A 1 96 ? -9.018 -8.775 -3.129 1.00 83.62 96 ARG A CA 1
ATOM 786 C C . ARG A 1 96 ? -7.698 -8.315 -3.747 1.00 83.62 96 ARG A C 1
ATOM 788 O O . ARG A 1 96 ? -7.619 -8.163 -4.959 1.00 83.62 96 ARG A O 1
ATOM 795 N N . ILE A 1 97 ? -6.657 -8.133 -2.935 1.00 86.06 97 ILE A N 1
ATOM 796 C CA . ILE A 1 97 ? -5.311 -7.800 -3.427 1.00 86.06 97 ILE A CA 1
ATOM 797 C C . ILE A 1 97 ? -4.735 -8.950 -4.261 1.00 86.06 97 ILE A C 1
ATOM 799 O O . ILE A 1 97 ? -4.156 -8.699 -5.312 1.00 86.06 97 ILE A O 1
ATOM 803 N N . LYS A 1 98 ? -4.926 -10.206 -3.831 1.00 84.81 98 LYS A N 1
ATOM 804 C CA . LYS A 1 98 ? -4.507 -11.384 -4.607 1.00 84.81 98 LYS A CA 1
ATOM 805 C C . LYS A 1 98 ? -5.224 -11.465 -5.955 1.00 84.81 98 LYS A C 1
ATOM 807 O O . LYS A 1 98 ? -4.564 -11.661 -6.966 1.00 84.81 98 LYS A O 1
ATOM 812 N N . ALA A 1 99 ? -6.544 -11.278 -5.963 1.00 85.75 99 ALA A N 1
ATOM 813 C CA . ALA A 1 99 ? -7.337 -11.269 -7.190 1.00 85.75 99 ALA A CA 1
ATOM 814 C C . ALA A 1 99 ? -6.901 -10.141 -8.135 1.00 85.75 99 ALA A C 1
ATOM 816 O O . ALA A 1 99 ? -6.759 -10.358 -9.331 1.00 85.75 99 ALA A O 1
ATOM 817 N N . TRP A 1 100 ? -6.612 -8.955 -7.596 1.00 88.56 100 TRP A N 1
ATOM 818 C CA . TRP A 1 100 ? -6.074 -7.851 -8.385 1.00 88.56 100 TRP A CA 1
ATOM 819 C C . TRP A 1 100 ? -4.700 -8.175 -8.981 1.00 88.56 100 TRP A C 1
ATOM 821 O O . TRP A 1 100 ? -4.500 -7.956 -10.169 1.00 88.56 100 TRP A O 1
ATOM 831 N N . ALA A 1 101 ? -3.774 -8.731 -8.195 1.00 85.50 101 ALA A N 1
ATOM 832 C CA . ALA A 1 101 ? -2.454 -9.116 -8.691 1.00 85.50 101 ALA A CA 1
ATOM 833 C C . ALA A 1 101 ? -2.538 -10.191 -9.790 1.00 85.50 101 ALA A C 1
ATOM 835 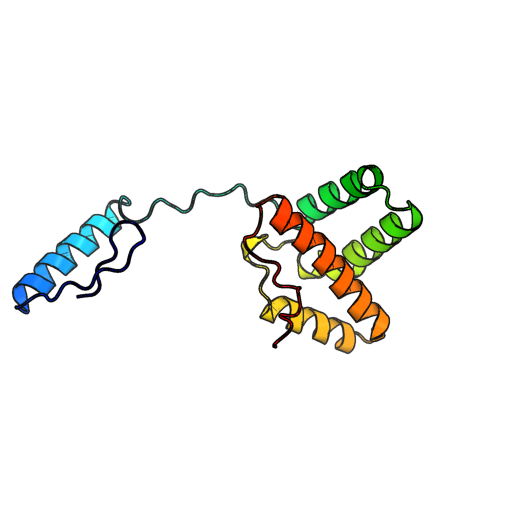O O . ALA A 1 101 ? -1.816 -10.096 -10.777 1.00 85.50 101 ALA A O 1
ATOM 836 N N . ALA A 1 102 ? -3.444 -11.164 -9.651 1.00 85.62 102 ALA A N 1
ATOM 837 C CA . ALA A 1 102 ? -3.724 -12.144 -10.699 1.00 85.62 102 ALA A CA 1
ATOM 838 C C . ALA A 1 102 ? -4.285 -11.471 -11.963 1.00 85.62 102 ALA A C 1
ATOM 840 O O . ALA A 1 102 ? -3.762 -11.689 -13.050 1.00 85.62 102 ALA A O 1
ATOM 841 N N . GLY A 1 103 ? -5.256 -10.564 -11.810 1.00 86.62 103 GLY A N 1
ATOM 842 C CA . GLY A 1 103 ? -5.829 -9.817 -12.930 1.00 86.62 103 GLY A CA 1
ATOM 843 C C . GLY A 1 103 ? -4.819 -8.924 -13.662 1.00 86.62 103 GLY A C 1
ATOM 844 O O . GLY A 1 103 ? -4.945 -8.716 -14.863 1.00 86.62 103 GLY A O 1
ATOM 845 N N . LEU A 1 104 ? -3.783 -8.417 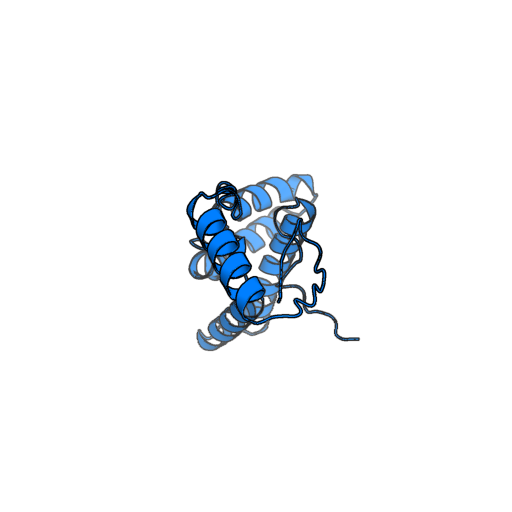-12.979 1.00 86.62 104 LEU A N 1
ATOM 846 C CA . LEU A 1 104 ? -2.685 -7.703 -13.646 1.00 86.62 104 LEU A CA 1
ATOM 847 C C . LEU A 1 104 ? -1.930 -8.615 -14.623 1.00 86.62 104 LEU A C 1
ATOM 849 O O . LEU A 1 104 ? -1.620 -8.180 -15.728 1.00 86.62 104 LEU A O 1
ATOM 853 N N . LEU A 1 105 ? -1.669 -9.866 -14.238 1.00 87.38 105 LEU A N 1
ATOM 854 C CA . LEU A 1 105 ? -1.007 -10.841 -15.108 1.00 87.38 105 LEU A CA 1
ATOM 855 C C . LEU A 1 105 ? -1.916 -11.258 -16.272 1.00 87.38 105 LEU A C 1
ATOM 857 O O . LEU A 1 105 ? -1.452 -11.350 -17.404 1.00 87.38 105 LEU A O 1
ATOM 861 N N . GLU A 1 106 ? -3.216 -11.434 -16.023 1.00 87.75 106 GLU A N 1
ATOM 862 C CA . GLU A 1 106 ? -4.203 -11.743 -17.073 1.00 87.75 106 GLU A CA 1
ATOM 863 C C . GLU A 1 106 ? -4.340 -10.615 -18.107 1.00 87.75 106 GLU A C 1
ATOM 865 O O . GLU A 1 106 ? -4.574 -10.877 -19.283 1.00 87.75 106 GLU A O 1
ATOM 870 N N . MET A 1 107 ? -4.130 -9.359 -17.701 1.00 83.12 107 MET A N 1
ATOM 871 C CA . MET A 1 107 ? -4.073 -8.206 -18.610 1.00 83.12 107 MET A CA 1
ATOM 872 C C . MET A 1 107 ? -2.773 -8.133 -19.437 1.00 83.12 107 MET A C 1
ATOM 874 O O . MET A 1 107 ? -2.582 -7.170 -20.180 1.00 83.12 107 MET A O 1
ATOM 878 N N . GLY A 1 108 ? -1.877 -9.118 -19.318 1.00 86.38 108 GLY A N 1
ATOM 879 C CA . GLY A 1 108 ? -0.635 -9.202 -20.088 1.00 86.38 108 GLY A CA 1
ATOM 880 C C . GLY A 1 108 ? 0.510 -8.353 -19.533 1.00 86.38 108 GLY A C 1
ATOM 881 O O . GLY A 1 108 ? 1.461 -8.066 -20.259 1.00 86.38 108 GLY A O 1
ATOM 882 N N . LEU A 1 109 ? 0.435 -7.917 -18.269 1.00 87.69 109 LEU A N 1
ATOM 883 C CA . LEU A 1 109 ? 1.568 -7.249 -17.633 1.00 87.69 109 LEU A CA 1
ATOM 884 C C . LEU A 1 109 ? 2.638 -8.271 -17.261 1.00 8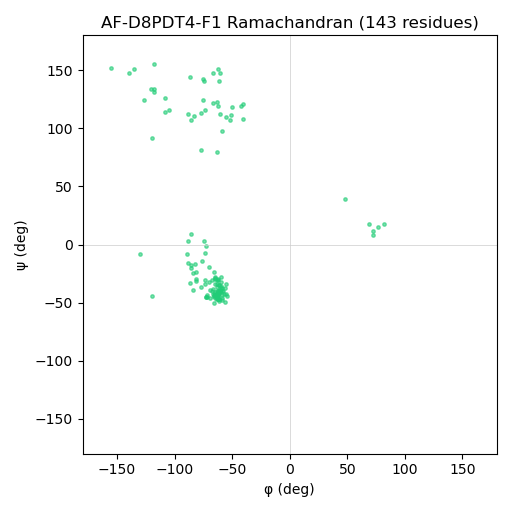7.69 109 LEU A C 1
ATOM 886 O O . LEU A 1 109 ? 2.342 -9.352 -16.755 1.00 87.69 109 LEU A O 1
ATOM 890 N N . ASP A 1 110 ? 3.891 -7.859 -17.425 1.00 89.69 110 ASP A N 1
ATOM 891 C CA . ASP A 1 110 ? 5.032 -8.627 -16.954 1.00 89.69 110 ASP A CA 1
ATOM 892 C C . ASP A 1 110 ? 4.996 -8.826 -15.427 1.00 89.69 110 ASP A C 1
ATOM 894 O O . ASP A 1 110 ? 4.538 -7.954 -14.669 1.00 89.69 110 ASP A O 1
ATOM 898 N N . PHE A 1 111 ? 5.514 -9.970 -14.978 1.00 86.62 111 PHE A N 1
ATOM 899 C CA . PHE A 1 111 ? 5.550 -10.354 -13.572 1.00 86.62 111 PHE A CA 1
ATOM 900 C C . PHE A 1 111 ? 6.222 -9.297 -12.693 1.00 86.62 111 PHE A C 1
ATOM 90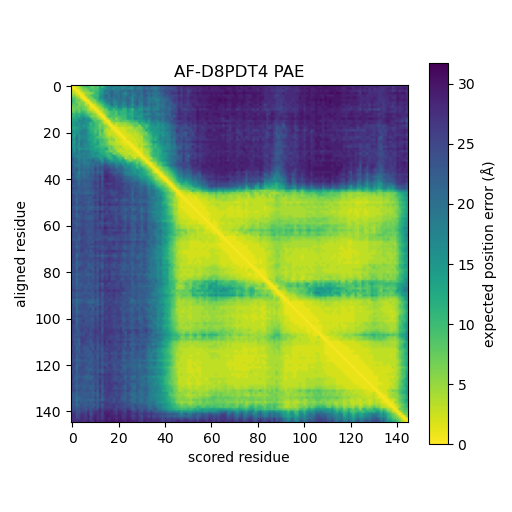2 O O . PHE A 1 111 ? 5.667 -8.930 -11.653 1.00 86.62 111 PHE A O 1
ATOM 909 N N . ASP A 1 112 ? 7.360 -8.743 -13.119 1.00 87.50 112 ASP A N 1
ATOM 910 C CA . ASP A 1 112 ? 8.065 -7.712 -12.359 1.00 87.50 112 ASP A CA 1
ATOM 911 C C . ASP A 1 112 ? 7.239 -6.432 -12.265 1.00 87.50 112 ASP A C 1
ATOM 913 O O . ASP A 1 112 ? 7.256 -5.739 -11.244 1.00 87.50 112 ASP A O 1
ATOM 917 N N . THR A 1 113 ? 6.462 -6.108 -13.297 1.00 87.00 113 THR A N 1
ATOM 918 C CA . THR A 1 113 ? 5.584 -4.933 -13.277 1.00 87.00 113 THR A CA 1
ATOM 919 C C . THR A 1 113 ? 4.435 -5.125 -12.289 1.00 87.00 113 THR A C 1
ATOM 921 O O . THR A 1 113 ? 4.173 -4.233 -11.472 1.00 87.00 113 THR A O 1
ATOM 924 N N . ALA A 1 114 ? 3.788 -6.293 -12.307 1.00 86.88 114 ALA A N 1
ATOM 925 C CA . ALA A 1 114 ? 2.730 -6.638 -11.361 1.00 86.88 114 ALA A CA 1
ATOM 926 C C . ALA A 1 114 ? 3.253 -6.682 -9.914 1.00 86.88 114 ALA A C 1
ATOM 928 O O . ALA A 1 114 ? 2.638 -6.111 -9.007 1.00 86.88 114 ALA A O 1
ATOM 929 N N . LEU A 1 115 ? 4.433 -7.272 -9.699 1.00 87.62 115 LEU A N 1
ATOM 930 C CA . LEU A 1 115 ? 5.100 -7.317 -8.400 1.00 87.62 115 LEU A CA 1
ATOM 931 C C . LEU A 1 115 ? 5.442 -5.911 -7.897 1.00 87.62 115 LEU A C 1
ATOM 933 O O . LEU A 1 115 ? 5.129 -5.569 -6.759 1.00 87.62 115 LEU A O 1
ATOM 937 N N . ASN A 1 116 ? 6.016 -5.055 -8.741 1.00 87.69 116 ASN A N 1
ATOM 938 C CA . ASN A 1 116 ? 6.332 -3.675 -8.376 1.00 87.69 116 ASN A CA 1
ATOM 939 C C . ASN A 1 116 ? 5.080 -2.847 -8.047 1.00 87.69 116 ASN A C 1
ATOM 941 O O . ASN A 1 116 ? 5.119 -2.000 -7.146 1.00 87.69 116 ASN A O 1
ATOM 945 N N . ALA A 1 117 ? 3.967 -3.073 -8.749 1.00 87.56 117 ALA A N 1
ATOM 946 C CA . ALA A 1 117 ? 2.686 -2.451 -8.425 1.00 87.56 117 ALA A CA 1
ATOM 947 C C . ALA A 1 117 ? 2.179 -2.912 -7.048 1.00 87.56 117 ALA A C 1
ATOM 949 O O . ALA A 1 117 ? 1.775 -2.078 -6.233 1.00 87.56 117 ALA A O 1
ATOM 950 N N . LEU A 1 118 ? 2.280 -4.212 -6.751 1.00 87.31 118 LEU A N 1
ATOM 951 C CA . LEU A 1 118 ? 1.924 -4.782 -5.451 1.00 87.31 118 LEU A CA 1
ATOM 952 C C . LEU A 1 118 ? 2.812 -4.257 -4.316 1.00 87.31 118 LEU A C 1
ATOM 954 O O . LEU A 1 118 ? 2.297 -3.884 -3.265 1.00 87.31 118 LEU A O 1
ATOM 958 N N . LEU A 1 119 ? 4.127 -4.178 -4.523 1.00 87.88 119 LEU A N 1
ATOM 959 C CA . LEU A 1 119 ? 5.072 -3.633 -3.544 1.00 87.88 119 LEU A CA 1
ATOM 960 C C . LEU A 1 119 ? 4.797 -2.156 -3.260 1.00 87.88 119 LEU A C 1
ATOM 962 O O . LEU A 1 119 ? 4.832 -1.734 -2.106 1.00 87.88 119 LEU A O 1
ATOM 966 N N . THR A 1 120 ? 4.466 -1.382 -4.298 1.00 89.38 120 THR A N 1
ATOM 967 C CA . THR A 1 120 ? 4.077 0.026 -4.141 1.00 89.38 120 THR A CA 1
ATOM 968 C C . THR A 1 120 ? 2.802 0.130 -3.302 1.00 89.38 120 THR A C 1
ATOM 970 O O . THR A 1 120 ? 2.765 0.899 -2.347 1.00 89.38 120 THR A O 1
ATOM 973 N N . LEU A 1 121 ? 1.782 -0.686 -3.594 1.00 87.12 121 LEU A N 1
ATOM 974 C CA . LEU A 1 121 ? 0.555 -0.731 -2.795 1.00 87.12 121 LEU A CA 1
ATOM 975 C C . LEU A 1 121 ? 0.834 -1.148 -1.343 1.00 87.12 121 LEU A C 1
ATOM 977 O O . LEU A 1 121 ? 0.277 -0.562 -0.420 1.00 87.12 121 LEU A O 1
ATOM 981 N N . SER A 1 122 ? 1.715 -2.126 -1.134 1.00 88.44 122 SER A N 1
ATOM 982 C CA . SER A 1 122 ? 2.110 -2.580 0.198 1.00 88.44 122 SER A CA 1
ATOM 983 C C . SER A 1 122 ? 2.794 -1.482 1.005 1.00 88.44 122 SER A C 1
ATOM 985 O O . SER A 1 122 ? 2.435 -1.288 2.159 1.00 88.44 122 SER A O 1
ATOM 987 N N . ALA A 1 123 ? 3.707 -0.713 0.402 1.00 87.62 123 ALA A N 1
ATOM 988 C CA . ALA A 1 123 ? 4.359 0.414 1.068 1.00 87.62 123 ALA A CA 1
ATOM 989 C C . ALA A 1 123 ? 3.342 1.463 1.543 1.00 87.62 123 ALA A C 1
ATOM 991 O O . ALA A 1 123 ? 3.404 1.918 2.683 1.00 87.62 123 ALA A O 1
ATOM 992 N N . VAL A 1 124 ? 2.362 1.786 0.696 1.00 86.88 124 VAL A N 1
ATOM 993 C CA . VAL A 1 124 ? 1.288 2.719 1.052 1.00 86.88 124 VAL A CA 1
ATOM 994 C C . VAL A 1 124 ? 0.440 2.182 2.207 1.00 86.88 124 VAL A C 1
ATOM 996 O O . VAL A 1 124 ? 0.085 2.925 3.115 1.00 86.88 124 VAL A O 1
ATOM 999 N N . LEU A 1 125 ? 0.103 0.891 2.187 1.00 84.12 125 LEU A N 1
ATOM 1000 C CA . LEU A 1 125 ? -0.687 0.271 3.251 1.00 84.12 125 LEU A CA 1
ATOM 1001 C C . LEU A 1 125 ? 0.103 0.137 4.555 1.00 84.12 125 LEU A C 1
ATOM 1003 O O . LEU A 1 125 ? -0.491 0.253 5.617 1.00 84.12 125 LEU A O 1
ATOM 1007 N N . THR A 1 126 ? 1.420 -0.057 4.507 1.00 87.62 126 THR A N 1
ATOM 1008 C CA . THR A 1 126 ? 2.264 -0.003 5.707 1.00 87.62 126 THR A CA 1
ATOM 1009 C C . THR A 1 126 ? 2.192 1.373 6.357 1.00 87.62 126 THR A C 1
ATOM 1011 O O . THR A 1 126 ? 1.896 1.448 7.544 1.00 87.62 126 THR A O 1
ATOM 1014 N N . GLU A 1 127 ? 2.349 2.455 5.591 1.00 85.94 127 GLU A N 1
ATOM 1015 C CA . GLU A 1 127 ? 2.203 3.807 6.152 1.00 85.94 127 GLU A CA 1
ATOM 1016 C C . GLU A 1 127 ? 0.777 4.056 6.662 1.00 85.94 127 GLU A C 1
ATOM 1018 O O . GLU A 1 127 ? 0.590 4.678 7.702 1.00 85.94 127 GLU A O 1
ATOM 1023 N N . ALA A 1 128 ? -0.242 3.483 6.014 1.00 83.19 128 ALA A N 1
ATOM 1024 C CA . ALA A 1 128 ? -1.613 3.577 6.509 1.00 83.19 128 ALA A CA 1
ATOM 1025 C C . ALA A 1 128 ? -1.811 2.858 7.856 1.00 83.19 128 ALA A C 1
ATOM 1027 O O . ALA A 1 128 ? -2.697 3.241 8.623 1.00 83.19 128 ALA A O 1
ATOM 1028 N N . VAL A 1 129 ? -1.022 1.819 8.147 1.00 84.94 129 VAL A N 1
ATOM 1029 C CA . VAL A 1 129 ? -0.988 1.190 9.475 1.00 84.94 129 VAL A CA 1
ATOM 1030 C C . VAL A 1 129 ? -0.298 2.106 10.482 1.00 84.94 129 VAL A C 1
ATOM 1032 O O . VAL A 1 129 ? -0.829 2.296 11.572 1.00 84.94 129 VAL A O 1
ATOM 1035 N N . GLU A 1 130 ? 0.840 2.703 10.118 1.00 84.25 130 GLU A N 1
ATOM 1036 C CA . GLU A 1 130 ? 1.569 3.648 10.981 1.00 84.25 130 GLU A CA 1
ATOM 1037 C C . GLU A 1 130 ? 0.721 4.880 11.337 1.00 84.25 130 GLU A C 1
ATOM 1039 O O . GLU A 1 130 ? 0.701 5.307 12.488 1.00 84.25 130 GLU A O 1
ATOM 1044 N N . ASP A 1 131 ? -0.057 5.389 10.380 1.00 80.75 131 ASP A N 1
ATOM 1045 C CA . ASP A 1 131 ? -1.008 6.491 10.570 1.00 80.75 131 ASP A CA 1
ATOM 1046 C C . ASP A 1 131 ? -2.263 6.076 11.378 1.00 80.75 131 ASP A C 1
ATOM 1048 O O . ASP A 1 131 ? -3.172 6.884 11.590 1.00 80.75 131 ASP A O 1
ATOM 1052 N N . GLY A 1 132 ? -2.374 4.805 11.785 1.00 77.44 132 GLY A N 1
ATOM 1053 C CA . GLY A 1 132 ? -3.515 4.264 12.530 1.00 77.44 132 GLY A CA 1
ATOM 1054 C C . GLY A 1 132 ? -4.814 4.173 11.719 1.00 77.44 132 GLY A C 1
ATOM 1055 O O . GLY A 1 132 ? -5.902 4.061 12.287 1.00 77.44 132 GLY A O 1
ATOM 1056 N N . LEU A 1 133 ? -4.733 4.236 10.386 1.00 76.44 133 LEU A N 1
ATOM 1057 C CA . LEU A 1 133 ? -5.893 4.217 9.488 1.00 76.44 133 LEU A CA 1
ATOM 1058 C C . LEU A 1 133 ? -6.416 2.803 9.232 1.00 76.44 133 LEU A C 1
ATOM 1060 O O . LEU A 1 133 ? -7.606 2.624 8.964 1.00 76.44 133 LEU A O 1
ATOM 1064 N N . ILE A 1 134 ? -5.526 1.814 9.284 1.00 76.56 134 ILE A N 1
ATOM 1065 C CA . ILE A 1 134 ? -5.833 0.385 9.203 1.00 76.56 134 ILE A CA 1
ATOM 1066 C C . ILE A 1 134 ? -5.049 -0.368 10.281 1.00 76.56 134 ILE A C 1
ATOM 1068 O O . ILE A 1 134 ? -3.977 0.053 10.690 1.00 76.56 134 ILE A O 1
ATOM 1072 N N . THR A 1 135 ? -5.586 -1.490 10.762 1.00 77.06 135 THR A N 1
ATOM 1073 C CA . THR A 1 135 ? -4.985 -2.233 11.887 1.00 77.06 135 THR A CA 1
ATOM 1074 C C . THR A 1 135 ? -3.832 -3.143 11.481 1.00 77.06 135 THR A C 1
ATOM 1076 O O . THR A 1 135 ? -3.009 -3.508 12.310 1.00 77.06 135 THR A O 1
ATOM 1079 N N . HIS A 1 136 ? -3.789 -3.557 10.218 1.00 77.75 136 HIS A N 1
ATOM 1080 C CA . HIS A 1 136 ? -2.775 -4.456 9.680 1.00 77.75 136 HIS A CA 1
ATOM 1081 C C . HIS A 1 136 ? -2.650 -4.225 8.178 1.00 77.75 136 HIS A C 1
ATOM 1083 O O . HIS A 1 136 ? -3.630 -3.853 7.536 1.00 77.75 136 HIS A O 1
ATOM 1089 N N . ASN A 1 137 ? -1.469 -4.477 7.612 1.00 82.75 137 ASN A N 1
ATOM 1090 C CA . ASN A 1 137 ? -1.246 -4.356 6.176 1.00 82.75 137 ASN A CA 1
ATOM 1091 C C . ASN A 1 137 ? -1.715 -5.647 5.462 1.00 82.75 137 ASN A C 1
ATOM 1093 O O . ASN A 1 137 ? -1.061 -6.684 5.596 1.00 82.75 137 ASN A O 1
ATOM 1097 N N . PRO A 1 138 ? -2.807 -5.614 4.671 1.00 77.38 138 PRO A N 1
ATOM 1098 C CA . PRO A 1 138 ? -3.322 -6.796 3.978 1.00 77.38 138 PRO A CA 1
ATOM 1099 C C . PRO A 1 138 ? -2.501 -7.194 2.737 1.00 77.38 138 PRO A C 1
ATOM 1101 O O . PRO A 1 138 ? -2.688 -8.299 2.221 1.00 77.38 138 PRO A O 1
ATOM 1104 N N . ALA A 1 139 ? -1.621 -6.313 2.243 1.00 77.56 139 ALA A N 1
ATOM 1105 C CA . ALA A 1 139 ? -0.694 -6.582 1.141 1.00 77.56 139 ALA A CA 1
ATOM 1106 C C . ALA A 1 139 ? 0.633 -7.181 1.618 1.00 77.56 139 ALA A C 1
ATOM 1108 O O . ALA A 1 139 ? 1.361 -7.759 0.808 1.00 77.56 139 ALA A O 1
ATOM 1109 N N . LEU A 1 140 ? 0.944 -7.086 2.916 1.00 72.75 140 LEU A N 1
ATOM 1110 C CA . LEU A 1 140 ? 2.097 -7.774 3.466 1.00 72.75 140 LEU A CA 1
ATOM 1111 C C . LEU A 1 140 ? 1.868 -9.277 3.296 1.00 72.75 140 LEU A C 1
ATOM 1113 O O . LEU A 1 140 ? 0.867 -9.844 3.751 1.00 72.75 140 LEU A O 1
ATOM 1117 N N . ARG A 1 141 ? 2.798 -9.946 2.614 1.00 57.22 141 ARG A N 1
ATOM 1118 C CA . ARG A 1 141 ? 2.854 -11.401 2.657 1.00 57.22 141 ARG A CA 1
ATOM 1119 C C . ARG A 1 141 ? 3.086 -11.721 4.130 1.00 57.22 141 ARG A C 1
ATOM 1121 O O . ARG A 1 141 ? 4.135 -11.368 4.654 1.00 57.22 141 ARG A O 1
ATOM 1128 N N . SER A 1 142 ? 2.110 -12.327 4.811 1.00 42.50 142 SER A N 1
ATOM 1129 C CA . SER A 1 142 ? 2.422 -13.059 6.040 1.00 42.50 142 SER A CA 1
ATOM 1130 C C . SER A 1 142 ? 3.551 -13.990 5.639 1.00 42.50 142 SER A C 1
ATOM 1132 O O . SER A 1 142 ? 3.329 -14.874 4.806 1.00 42.50 142 SER A O 1
ATOM 1134 N N . ALA A 1 143 ? 4.764 -13.687 6.091 1.00 35.09 143 ALA A N 1
ATOM 1135 C CA . ALA A 1 143 ? 5.825 -14.660 6.131 1.00 35.09 143 ALA A CA 1
ATOM 1136 C C . ALA A 1 143 ? 5.248 -15.761 7.016 1.00 35.09 143 ALA A C 1
ATOM 1138 O O . ALA A 1 143 ? 5.123 -15.589 8.225 1.00 35.09 143 ALA A O 1
ATOM 1139 N N . ASN A 1 144 ? 4.705 -16.795 6.379 1.00 28.39 144 ASN A N 1
ATOM 1140 C CA . ASN A 1 144 ? 4.425 -18.015 7.097 1.00 28.39 144 ASN A CA 1
ATOM 1141 C C . ASN A 1 144 ? 5.800 -18.560 7.467 1.00 28.39 144 ASN A C 1
ATOM 1143 O O . ASN A 1 144 ? 6.663 -18.694 6.596 1.00 28.39 144 ASN A O 1
ATOM 1147 N N . CYS A 1 145 ? 5.954 -18.706 8.774 1.00 30.02 145 CYS A N 1
ATOM 1148 C CA . CYS A 1 145 ? 7.043 -19.326 9.497 1.00 30.02 145 CYS A CA 1
ATOM 1149 C C . CYS A 1 145 ? 7.400 -20.698 8.919 1.00 30.02 145 CYS A C 1
ATOM 1151 O O . CYS A 1 145 ? 6.468 -21.378 8.423 1.00 30.02 145 CYS A O 1
#

Radius of gyration: 22.04 Å; Cα contacts (8 Å, |Δi|>4): 112; chains: 1; bounding box: 53×38×53 Å

Sequence (145 aa):
MRVYEEGRQTWRKCETKSQARTLYGKLKAEAREGKLFPKPKKTKSILLKDYFVTWLKNQPARGKKITTIKTYESRLRKHALPAFGTSQRSAISRPRIKAWAAGLLEMGLDFDTALNALLTLSAVLTEAVEDGLITHNPALRSANC

Secondary structure (DSSP, 8-state):
-EEEETTEEEE-----HHHHHHHHHHHHHHHHTTSSS---------BHHHHHHHHHHHTTTTT--HHHHHHHHHHIIIIIHHHHTTSBGGG--HHHHHHHHHHHHHTT--HHHHHHHHHHHHHHHHHHHHTTSSSS-TTS-----

InterPro domains:
  IPR004107 Integrase, SAM-like, N-terminal [PF14659] (48-103)
  IPR010998 Integrase/recombinase, N-terminal [G3DSA:1.10.150.130] (42-143)
  IPR011010 DNA breaking-rejoining enzyme, catalytic core [SSF56349] (47-140)

Nearest PDB structures (foldseek):
  2kd1-assembly1_A  TM=9.000E-01  e=4.211E-05  Bacillus cereus ATCC 14579
  6en2-assembly1_B  TM=8.241E-01  e=6.536E-03  Enterococcus faecalis
  6en1-assembly1_A  TM=8.249E-01  e=9.902E-03  Enterococcus faecalis
  6emy-assembly1_A  TM=8.147E-01  e=1.256E-02  Enterococcus faecalis
  6emy-assembly1_B  TM=8.242E-01  e=2.273E-02  Enterococcus faecalis